Protein AF-A0A0D5XUJ9-F1 (afdb_monomer)

Mean predicted aligned error: 5.27 Å

Foldseek 3Di:
DPPPVPQDLVNLVVLLVVLQVQLVVLCVDPDDPVRSVVSSVVSNVSSVVSVCVSVVNPD

Solvent-accessible surface area (backbone atoms only — not comparable to full-atom values): 3333 Å² total; per-residue (Å²): 132,83,68,74,92,73,62,48,76,66,56,40,50,52,50,27,52,50,25,48,54,51,17,57,52,33,66,72,50,98,64,56,71,69,60,23,51,53,5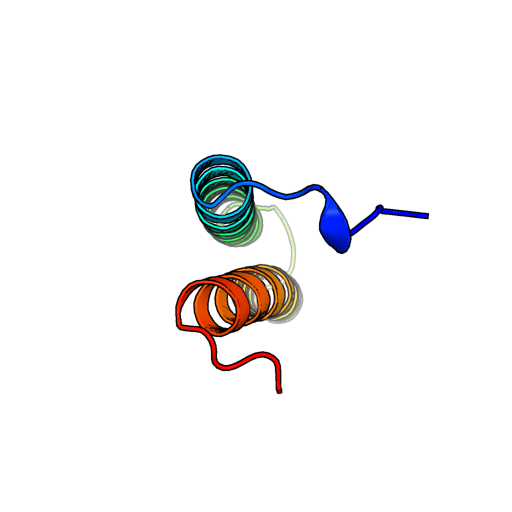1,20,50,55,25,45,52,53,20,50,52,38,50,38,48,71,72,66,62,74,119

Radius of gyration: 13.08 Å; Cα contacts (8 Å, |Δi|>4): 46; chains: 1; bounding box: 24×19×38 Å

pLDDT: mean 89.1, std 15.96, range [36.62, 98.62]

Nearest PDB structures (foldseek):
  4jlr-assembly2_C  TM=7.616E-01  e=9.686E+00  unclassified
  3lg7-assembly1_B  TM=5.385E-01  e=8.620E+00  synthetic construct

Organism: NCBI:txid587753

Sequence (59 aa):
MLNIFALSPSDIQHKIARHRAMAIAQLRSKSSLKVRTERYNAQMAKARFFEAMLAGGAK

Structure (mmCIF, N/CA/C/O backbone):
data_AF-A0A0D5XUJ9-F1
#
_entry.id   AF-A0A0D5XUJ9-F1
#
loop_
_atom_site.group_PDB
_atom_site.id
_atom_site.type_symbol
_atom_site.label_atom_id
_atom_site.label_alt_id
_atom_site.label_comp_id
_atom_site.label_asym_id
_atom_site.label_entity_id
_atom_site.label_seq_id
_atom_site.pdbx_PDB_ins_code
_atom_site.Cartn_x
_atom_site.Cartn_y
_atom_site.Cartn_z
_atom_site.occupancy
_atom_site.B_iso_or_equiv
_atom_site.auth_seq_id
_atom_site.auth_comp_id
_atom_site.auth_asym_id
_atom_site.auth_atom_id
_atom_site.pdbx_PDB_model_num
ATOM 1 N N . MET A 1 1 ? -12.460 -8.286 -15.694 1.00 36.62 1 MET A N 1
ATOM 2 C CA . MET A 1 1 ? -11.078 -8.790 -15.838 1.00 36.62 1 MET A CA 1
ATOM 3 C C . MET A 1 1 ? -10.184 -7.576 -16.076 1.00 36.62 1 MET A C 1
ATOM 5 O O . MET A 1 1 ? -10.456 -6.845 -17.018 1.00 36.62 1 MET A O 1
ATOM 9 N N . LEU A 1 2 ? -9.243 -7.248 -15.182 1.00 52.62 2 LEU A N 1
ATOM 10 C CA . LEU A 1 2 ? -8.342 -6.104 -15.393 1.00 52.62 2 LEU A CA 1
ATOM 11 C C . LEU A 1 2 ? -7.329 -6.519 -16.470 1.00 52.62 2 LEU A C 1
ATOM 13 O O . LEU A 1 2 ? -6.590 -7.473 -16.242 1.00 52.62 2 LEU A O 1
ATOM 17 N N . ASN A 1 3 ? -7.320 -5.866 -17.633 1.00 56.53 3 ASN A N 1
ATOM 18 C CA . ASN A 1 3 ? -6.350 -6.173 -18.682 1.00 56.53 3 ASN A CA 1
ATOM 19 C C . ASN A 1 3 ? -4.975 -5.633 -18.263 1.00 56.53 3 ASN A C 1
ATOM 21 O O . ASN A 1 3 ? -4.669 -4.456 -18.440 1.00 56.53 3 ASN A O 1
ATOM 25 N N . ILE A 1 4 ? -4.179 -6.491 -17.630 1.00 58.25 4 ILE A N 1
ATOM 26 C CA . ILE A 1 4 ? -2.873 -6.148 -17.047 1.00 58.25 4 ILE A CA 1
ATOM 27 C C . ILE A 1 4 ? -1.868 -5.747 -18.147 1.00 58.25 4 ILE A C 1
ATOM 29 O O . ILE A 1 4 ? -0.951 -4.976 -17.890 1.00 58.25 4 ILE A O 1
ATOM 33 N N . PHE A 1 5 ? -2.106 -6.189 -19.388 1.00 59.53 5 PHE A N 1
ATOM 34 C CA . PHE A 1 5 ? -1.291 -5.893 -20.571 1.00 59.53 5 PHE A CA 1
ATOM 35 C C . PHE A 1 5 ? -1.443 -4.463 -21.118 1.00 59.53 5 PHE A C 1
ATOM 37 O O . PHE A 1 5 ? -0.689 -4.077 -22.003 1.00 59.53 5 PHE A O 1
ATOM 44 N N . ALA A 1 6 ? -2.393 -3.672 -20.607 1.00 68.62 6 ALA A N 1
ATOM 45 C CA . ALA A 1 6 ? -2.656 -2.305 -21.074 1.00 68.62 6 ALA A CA 1
ATOM 46 C C . ALA A 1 6 ? -2.238 -1.212 -20.073 1.00 68.62 6 ALA A C 1
ATOM 48 O O . ALA A 1 6 ? -2.534 -0.041 -20.286 1.00 68.62 6 ALA A O 1
ATOM 49 N N . LEU A 1 7 ? -1.602 -1.578 -18.956 1.00 82.12 7 LEU 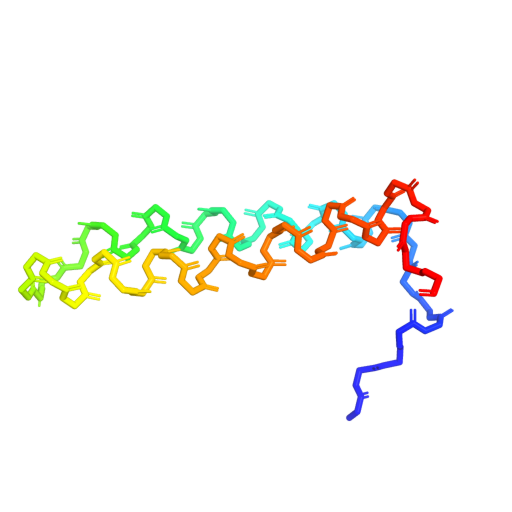A N 1
ATOM 50 C CA . LEU A 1 7 ? -1.198 -0.616 -17.934 1.00 82.12 7 LEU A CA 1
ATOM 51 C C . LEU A 1 7 ? 0.101 0.088 -18.317 1.00 82.12 7 LEU A C 1
ATOM 53 O O . LEU A 1 7 ? 1.164 -0.529 -18.346 1.00 82.12 7 LEU A O 1
ATOM 57 N N . SER A 1 8 ? 0.017 1.396 -18.551 1.00 89.75 8 SER A N 1
ATOM 58 C CA . SER A 1 8 ? 1.20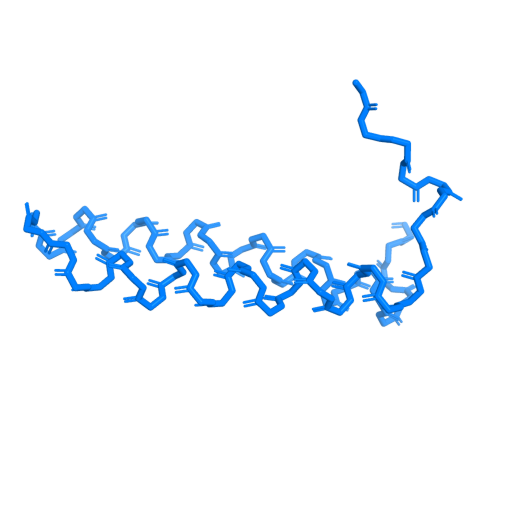6 2.228 -18.704 1.00 89.75 8 SER A CA 1
ATOM 59 C C . SER A 1 8 ? 1.940 2.387 -17.358 1.00 89.75 8 SER A C 1
ATOM 61 O O . SER A 1 8 ? 1.332 2.229 -16.291 1.00 89.75 8 SER A O 1
ATOM 63 N N . PRO A 1 9 ? 3.239 2.741 -17.349 1.00 90.44 9 PRO A N 1
ATOM 64 C CA . PRO A 1 9 ? 3.970 3.003 -16.108 1.00 90.44 9 PRO A CA 1
ATOM 65 C C . PRO A 1 9 ? 3.290 4.036 -15.196 1.00 90.44 9 PRO A C 1
ATOM 67 O O . PRO A 1 9 ? 3.285 3.868 -13.975 1.00 90.44 9 PRO A O 1
ATOM 70 N N . SER A 1 10 ? 2.660 5.069 -15.763 1.00 92.69 10 SER A N 1
ATOM 71 C CA . SER A 1 10 ? 1.907 6.072 -14.999 1.00 92.69 10 SER A CA 1
ATOM 72 C C . SER A 1 10 ? 0.634 5.493 -14.371 1.00 92.69 10 SER A C 1
ATOM 74 O O . SER A 1 10 ? 0.327 5.810 -13.221 1.00 92.69 10 SER A O 1
ATOM 76 N N . ASP A 1 11 ? -0.069 4.578 -15.046 1.00 92.88 11 ASP A N 1
ATOM 77 C CA . ASP A 1 11 ? -1.211 3.864 -14.457 1.00 92.88 11 ASP A CA 1
ATOM 78 C C . ASP A 1 11 ? -0.789 3.012 -13.255 1.00 92.88 11 ASP A C 1
ATOM 80 O O . ASP A 1 11 ? -1.493 2.955 -12.240 1.00 92.88 11 ASP A O 1
ATOM 84 N N . ILE A 1 12 ? 0.374 2.360 -13.346 1.00 93.12 12 ILE A N 1
ATOM 85 C CA . ILE A 1 12 ? 0.939 1.573 -12.246 1.00 93.12 12 ILE A CA 1
ATOM 86 C C . ILE A 1 12 ? 1.291 2.499 -11.073 1.00 93.12 12 ILE A C 1
ATOM 88 O O . ILE A 1 12 ? 0.888 2.226 -9.940 1.00 93.12 12 ILE A O 1
ATOM 92 N N . GLN A 1 13 ? 1.946 3.636 -11.331 1.00 95.06 13 GLN A N 1
ATOM 93 C CA . GLN A 1 13 ? 2.245 4.644 -10.306 1.00 95.06 13 GLN A CA 1
ATOM 94 C C . GLN A 1 13 ? 0.976 5.176 -9.621 1.00 95.06 13 GLN A C 1
ATOM 96 O O . GLN A 1 13 ? 0.925 5.247 -8.389 1.00 95.06 13 GLN A O 1
ATOM 101 N N . HIS A 1 14 ? -0.086 5.464 -10.379 1.00 96.44 14 HIS A N 1
ATOM 102 C CA . HIS A 1 14 ? -1.376 5.866 -9.814 1.00 96.44 14 HIS A CA 1
ATOM 103 C C . HIS A 1 14 ? -1.982 4.785 -8.914 1.00 96.44 14 HIS A C 1
ATOM 105 O O . HIS A 1 14 ? -2.524 5.096 -7.849 1.00 96.44 14 HIS A O 1
ATOM 111 N N . LYS A 1 15 ? -1.875 3.504 -9.289 1.00 96.12 15 LYS A N 1
ATOM 112 C CA . LYS A 1 15 ? -2.339 2.395 -8.441 1.00 96.12 15 LYS A CA 1
ATOM 113 C C . LYS A 1 15 ? -1.527 2.278 -7.154 1.00 96.12 15 LYS A C 1
ATOM 115 O O . LYS A 1 15 ? -2.133 2.115 -6.093 1.00 96.12 15 LYS A O 1
ATOM 120 N N . ILE A 1 16 ? -0.200 2.416 -7.218 1.00 97.38 16 ILE A N 1
ATOM 121 C CA . ILE A 1 16 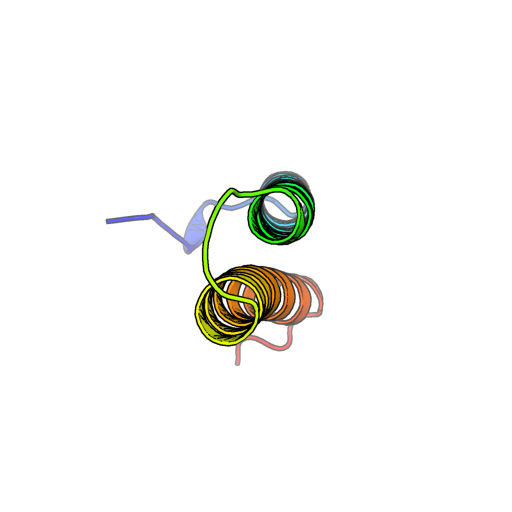? 0.675 2.437 -6.033 1.00 97.38 16 ILE A CA 1
ATOM 122 C C . ILE A 1 16 ? 0.232 3.557 -5.084 1.00 97.38 16 ILE A C 1
ATOM 124 O O . ILE A 1 16 ? -0.067 3.298 -3.914 1.00 97.38 16 ILE A O 1
ATOM 128 N N . ALA A 1 17 ? 0.122 4.789 -5.592 1.00 98.06 17 ALA A N 1
ATOM 129 C CA . ALA A 1 17 ? -0.279 5.953 -4.806 1.00 98.06 17 ALA A CA 1
ATOM 130 C C . ALA A 1 17 ? -1.669 5.770 -4.175 1.00 98.06 17 ALA A C 1
ATOM 132 O O . ALA A 1 17 ? -1.844 5.995 -2.974 1.00 98.06 17 ALA A O 1
ATOM 133 N N . ARG A 1 18 ? -2.641 5.272 -4.951 1.00 98.31 18 ARG A N 1
ATOM 134 C CA . ARG A 1 18 ? -3.994 4.968 -4.467 1.00 98.31 18 ARG A CA 1
ATOM 135 C C . ARG A 1 18 ? -3.974 3.973 -3.309 1.00 98.31 18 ARG A C 1
ATOM 137 O O . ARG A 1 18 ? -4.622 4.217 -2.294 1.00 98.31 18 ARG A O 1
ATOM 144 N N . HIS A 1 19 ? -3.254 2.860 -3.436 1.00 98.44 19 HIS A N 1
ATOM 145 C CA . HIS A 1 19 ? -3.202 1.849 -2.378 1.00 98.44 19 HIS A CA 1
ATOM 146 C C . HIS A 1 19 ? -2.503 2.362 -1.116 1.00 98.44 19 HIS A C 1
ATOM 148 O O . HIS A 1 19 ? -2.994 2.107 -0.016 1.00 98.44 19 HIS A O 1
ATOM 154 N N . ARG A 1 20 ? -1.434 3.156 -1.250 1.00 98.38 20 ARG A N 1
ATOM 155 C CA . ARG A 1 20 ? -0.783 3.822 -0.108 1.00 98.38 20 ARG A CA 1
ATOM 156 C C . ARG A 1 20 ? -1.736 4.788 0.608 1.00 98.38 20 ARG A C 1
ATOM 158 O O . ARG A 1 20 ? -1.861 4.728 1.829 1.00 98.38 20 ARG A O 1
ATOM 165 N N . ALA A 1 21 ? -2.474 5.614 -0.136 1.00 98.50 21 ALA A N 1
ATOM 166 C CA . ALA A 1 21 ? -3.478 6.514 0.436 1.00 98.50 21 ALA A CA 1
ATOM 167 C C . ALA A 1 21 ? -4.594 5.742 1.164 1.00 98.50 21 ALA A C 1
ATOM 169 O O . ALA A 1 21 ? -4.960 6.075 2.294 1.00 98.50 21 ALA A O 1
ATOM 170 N N . MET A 1 22 ? -5.091 4.658 0.558 1.00 98.19 22 MET A N 1
ATOM 171 C CA . MET A 1 22 ? -6.071 3.774 1.193 1.00 98.19 22 MET A CA 1
ATOM 172 C C . MET A 1 22 ? -5.517 3.134 2.468 1.00 98.19 22 MET A C 1
ATOM 174 O O . MET A 1 22 ? -6.247 3.055 3.451 1.00 98.19 22 MET A O 1
ATOM 178 N N . ALA A 1 23 ? -4.251 2.704 2.485 1.00 98.38 23 ALA A N 1
ATOM 179 C CA . ALA A 1 23 ? -3.609 2.134 3.668 1.00 98.38 23 ALA A CA 1
ATOM 180 C C . ALA A 1 23 ? -3.621 3.130 4.840 1.00 98.38 23 ALA A C 1
ATOM 182 O O . ALA A 1 23 ? -4.071 2.791 5.934 1.00 98.38 23 ALA A O 1
ATOM 183 N N . ILE A 1 24 ? -3.223 4.383 4.596 1.00 98.00 24 ILE A N 1
ATOM 184 C CA . ILE A 1 24 ? -3.247 5.454 5.606 1.00 98.00 24 ILE A CA 1
ATOM 185 C C . ILE A 1 24 ? -4.676 5.700 6.111 1.00 98.00 24 ILE A C 1
ATOM 187 O O . ILE A 1 24 ? -4.896 5.847 7.314 1.00 98.00 24 ILE A O 1
ATOM 191 N N . ALA A 1 25 ? -5.673 5.679 5.222 1.00 97.81 25 ALA A N 1
ATOM 192 C CA . ALA A 1 25 ? -7.073 5.813 5.622 1.00 97.81 25 ALA A CA 1
ATOM 193 C C . ALA A 1 25 ? -7.538 4.672 6.551 1.00 97.81 25 ALA A C 1
ATOM 195 O O . ALA A 1 25 ? -8.309 4.922 7.479 1.00 97.81 25 ALA A O 1
ATOM 196 N N . GLN A 1 26 ? -7.039 3.438 6.374 1.00 97.56 26 GLN A N 1
ATOM 197 C CA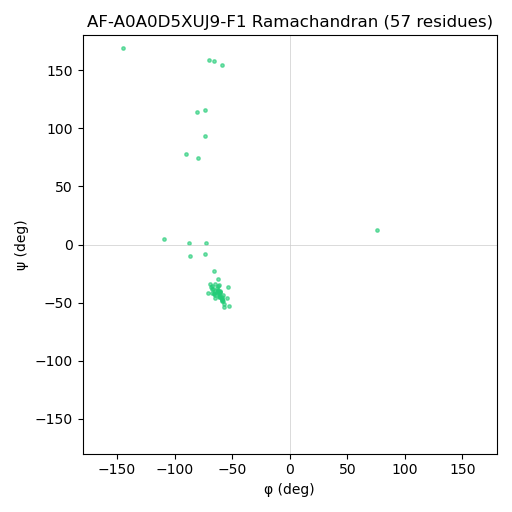 . GLN A 1 26 ? -7.374 2.317 7.266 1.00 97.56 26 GLN A CA 1
ATOM 198 C C . GLN A 1 26 ? -6.894 2.546 8.699 1.00 97.56 26 GLN A C 1
ATOM 200 O O . GLN A 1 26 ? -7.633 2.236 9.638 1.00 97.56 26 GLN A O 1
ATOM 205 N N . LEU A 1 27 ? -5.721 3.160 8.879 1.00 95.06 27 LEU A N 1
ATOM 206 C CA . LEU A 1 27 ? -5.200 3.512 10.206 1.00 95.06 27 LEU A CA 1
ATOM 207 C C . LEU A 1 27 ? -6.109 4.509 10.940 1.00 95.06 27 LEU A C 1
ATOM 209 O O . LEU A 1 27 ? -6.216 4.467 12.164 1.00 95.06 27 LEU A O 1
ATOM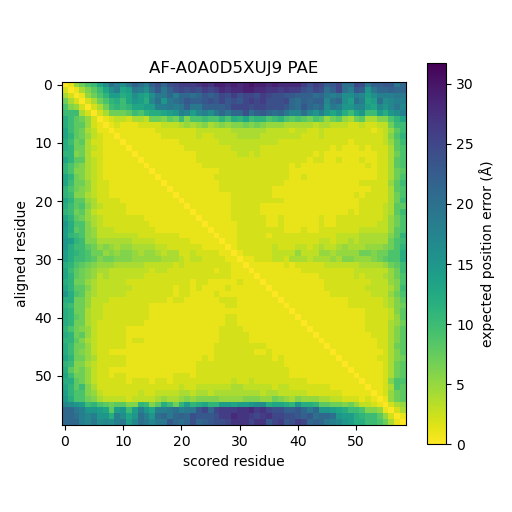 213 N N . ARG A 1 28 ? -6.823 5.364 10.198 1.00 95.62 28 ARG A N 1
ATOM 214 C CA . ARG A 1 28 ? -7.740 6.379 10.744 1.00 95.62 28 ARG A CA 1
ATOM 215 C C . ARG A 1 28 ? -9.159 5.865 10.998 1.00 95.62 28 ARG A C 1
ATOM 217 O O . ARG A 1 28 ? -9.959 6.579 11.595 1.00 95.62 28 ARG A O 1
ATOM 224 N N . SER A 1 29 ? -9.492 4.658 10.543 1.00 95.81 29 SER A N 1
ATOM 225 C CA . SER A 1 29 ? -10.839 4.102 10.707 1.00 95.81 29 SER A CA 1
ATOM 226 C C . SER A 1 29 ? -11.183 3.834 12.183 1.00 95.81 29 SER A C 1
ATOM 228 O O . SER A 1 29 ? -10.298 3.703 13.031 1.00 95.81 29 SER A O 1
ATOM 230 N N . LYS A 1 30 ? -12.480 3.760 12.509 1.00 96.00 30 LYS A N 1
ATOM 231 C CA . LYS A 1 30 ? -12.978 3.414 13.851 1.00 96.00 30 LYS A CA 1
ATOM 232 C C . LYS A 1 30 ? -13.161 1.896 13.951 1.00 96.00 30 LYS A C 1
ATOM 234 O O . LYS A 1 30 ? -14.253 1.367 13.783 1.00 96.00 30 LYS A O 1
ATOM 239 N N . SER A 1 31 ? -12.062 1.175 14.129 1.00 95.56 31 SER A N 1
ATOM 240 C CA . SER A 1 31 ? -12.035 -0.283 14.318 1.00 95.56 31 SER A CA 1
ATOM 241 C C . SER A 1 31 ? -10.917 -0.647 15.293 1.00 95.56 31 SER A C 1
ATOM 243 O O . SER A 1 3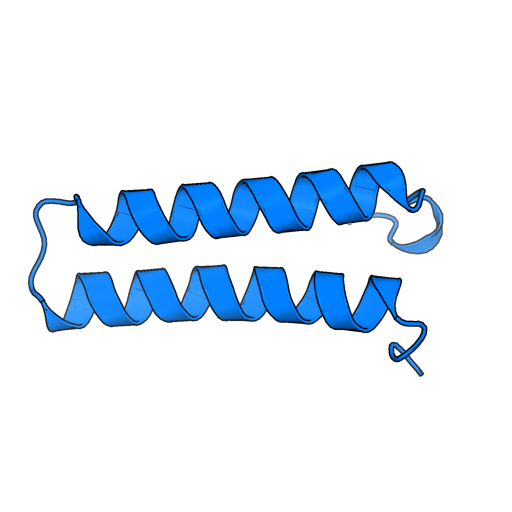1 ? -10.081 0.200 15.620 1.00 95.56 31 SER A O 1
ATOM 245 N N . SER A 1 32 ? -10.882 -1.896 15.766 1.00 97.94 32 SER A N 1
ATOM 246 C CA . SER A 1 32 ? -9.814 -2.344 16.667 1.00 97.94 32 SER A CA 1
ATOM 247 C C . SER A 1 32 ? -8.433 -2.185 16.021 1.00 97.94 32 SER A C 1
ATOM 249 O O . SER A 1 32 ? -8.295 -2.189 14.795 1.00 97.94 32 SER A O 1
ATOM 251 N N . LEU A 1 33 ? -7.391 -2.046 16.847 1.00 97.69 33 LEU A N 1
ATOM 252 C CA . LEU A 1 33 ? -6.018 -1.905 16.358 1.00 97.69 33 LEU A CA 1
ATOM 253 C C . LEU A 1 33 ? -5.633 -3.053 15.416 1.00 97.69 33 LEU A C 1
ATOM 255 O O . LEU A 1 33 ? -5.158 -2.794 14.314 1.00 97.69 33 LEU A O 1
ATOM 259 N N . LYS A 1 34 ? -5.944 -4.296 15.808 1.00 98.12 34 LYS A N 1
ATOM 260 C CA . LYS A 1 34 ? -5.727 -5.498 14.993 1.00 98.12 34 LYS A CA 1
ATOM 261 C C . LYS A 1 34 ? -6.340 -5.357 13.595 1.00 98.12 34 LYS A C 1
ATOM 263 O O . LYS A 1 34 ? -5.627 -5.473 12.603 1.00 98.12 34 LYS A O 1
ATOM 268 N N . VAL A 1 35 ? -7.627 -5.010 13.516 1.00 98.06 35 VAL A N 1
ATOM 269 C CA . VAL A 1 35 ? -8.351 -4.885 12.238 1.00 98.06 35 VAL A CA 1
ATOM 270 C C . VAL A 1 35 ? -7.760 -3.781 11.356 1.00 98.06 35 VAL A C 1
ATOM 272 O O . VAL A 1 35 ? -7.628 -3.954 10.145 1.00 98.06 35 VAL A O 1
ATOM 275 N N . ARG A 1 36 ? -7.378 -2.638 11.935 1.00 97.88 36 ARG A N 1
ATOM 276 C CA . ARG A 1 36 ? -6.789 -1.527 11.166 1.00 97.88 36 ARG A CA 1
ATOM 277 C C . ARG A 1 36 ? -5.422 -1.883 10.605 1.00 97.88 36 ARG A C 1
ATOM 279 O O . ARG A 1 36 ? -5.161 -1.590 9.440 1.00 97.88 36 ARG A O 1
ATOM 286 N N . THR A 1 37 ? -4.591 -2.554 11.396 1.00 98.06 37 THR A N 1
ATOM 287 C CA . THR A 1 37 ? -3.272 -3.030 10.968 1.00 9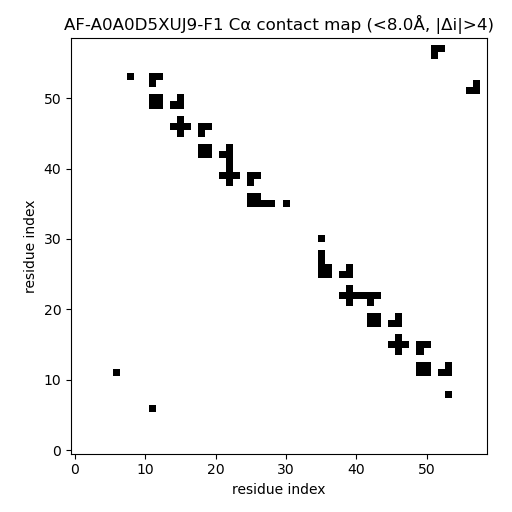8.06 37 THR A CA 1
ATOM 288 C C . THR A 1 37 ? -3.385 -4.094 9.877 1.00 98.06 37 THR A C 1
ATOM 290 O O . THR A 1 37 ? -2.689 -4.003 8.869 1.00 98.06 37 THR A O 1
ATOM 293 N N . GLU A 1 38 ? -4.301 -5.058 10.007 1.00 98.38 38 GLU A N 1
ATOM 294 C CA . GLU A 1 38 ? -4.558 -6.066 8.966 1.00 98.38 38 GLU A CA 1
ATOM 295 C C . GLU A 1 38 ? -4.971 -5.416 7.637 1.00 98.38 38 GLU A C 1
ATOM 297 O O . GLU A 1 38 ? -4.410 -5.720 6.583 1.00 98.38 38 GLU A O 1
ATOM 302 N N . ARG A 1 39 ? -5.902 -4.454 7.675 1.00 98.31 39 ARG A N 1
ATOM 303 C CA . ARG A 1 39 ? -6.351 -3.734 6.474 1.00 98.31 39 ARG A CA 1
ATOM 304 C C . ARG A 1 39 ? -5.264 -2.838 5.881 1.00 98.31 39 ARG A C 1
ATOM 306 O O . ARG A 1 39 ? -5.153 -2.764 4.658 1.00 98.31 39 ARG A O 1
ATOM 313 N N . TYR A 1 40 ? -4.466 -2.176 6.719 1.00 98.62 40 TYR A N 1
ATOM 314 C CA . TYR A 1 40 ? -3.286 -1.425 6.284 1.00 98.62 40 TYR A CA 1
ATOM 315 C C . TYR A 1 40 ? -2.318 -2.342 5.529 1.00 98.62 40 TYR A C 1
ATOM 317 O O . TYR A 1 40 ? -1.960 -2.055 4.386 1.00 98.62 40 TYR A O 1
ATOM 325 N N . ASN A 1 41 ? -1.968 -3.485 6.125 1.00 98.50 41 ASN A N 1
ATOM 326 C CA . ASN A 1 41 ? -1.053 -4.455 5.530 1.00 98.50 41 ASN A CA 1
ATOM 327 C C . ASN A 1 41 ? -1.589 -4.994 4.201 1.00 98.50 41 ASN A C 1
ATOM 329 O O . ASN A 1 41 ? -0.834 -5.081 3.235 1.00 98.50 41 ASN A O 1
ATOM 333 N N . ALA A 1 42 ? -2.891 -5.273 4.111 1.00 98.50 42 ALA A N 1
ATOM 334 C CA . ALA A 1 42 ? -3.521 -5.717 2.871 1.00 98.50 42 ALA A CA 1
ATOM 335 C C . ALA A 1 42 ? -3.424 -4.670 1.744 1.00 98.50 42 ALA A C 1
ATOM 337 O O . ALA A 1 42 ? -3.196 -5.024 0.587 1.00 98.50 42 ALA A O 1
ATOM 338 N N . GLN A 1 43 ? -3.572 -3.377 2.054 1.00 98.50 43 GLN A N 1
ATOM 339 C CA . GLN A 1 43 ? -3.395 -2.310 1.061 1.00 98.50 43 GLN A CA 1
ATOM 340 C C . GLN A 1 43 ? -1.924 -2.135 0.671 1.00 98.50 43 GLN A C 1
ATOM 342 O O . GLN A 1 43 ? -1.616 -2.017 -0.514 1.00 98.50 43 GLN A O 1
ATOM 347 N N . MET A 1 44 ? -1.006 -2.193 1.638 1.00 98.50 44 MET A N 1
ATOM 348 C CA . MET A 1 44 ? 0.431 -2.121 1.365 1.00 98.50 44 MET A CA 1
ATOM 349 C C . MET A 1 44 ? 0.939 -3.321 0.559 1.00 98.50 44 MET A C 1
ATOM 351 O O . MET A 1 44 ? 1.812 -3.150 -0.282 1.00 98.50 44 MET A O 1
ATOM 355 N N . ALA A 1 45 ? 0.381 -4.520 0.748 1.00 98.38 45 ALA A N 1
ATOM 356 C CA . ALA A 1 45 ? 0.699 -5.685 -0.079 1.00 98.38 45 ALA A CA 1
ATOM 357 C C . ALA A 1 45 ? 0.340 -5.447 -1.556 1.00 98.38 45 ALA A C 1
ATOM 359 O O . ALA A 1 45 ? 1.139 -5.743 -2.440 1.00 98.38 45 ALA A O 1
ATOM 360 N N . LYS A 1 46 ? -0.816 -4.825 -1.828 1.00 97.38 46 LYS A N 1
ATOM 361 C CA . LYS A 1 46 ? -1.202 -4.425 -3.192 1.00 97.38 46 LYS A CA 1
ATOM 362 C C . LYS A 1 46 ? -0.283 -3.343 -3.755 1.00 97.38 46 LYS A C 1
ATOM 364 O O . LYS A 1 46 ? 0.095 -3.429 -4.916 1.00 97.38 46 LYS A O 1
ATOM 369 N N . ALA A 1 47 ? 0.100 -2.350 -2.950 1.00 98.00 47 ALA A N 1
ATOM 370 C CA . ALA A 1 47 ? 1.061 -1.332 -3.377 1.00 98.00 47 ALA A CA 1
ATOM 371 C C . ALA A 1 47 ? 2.406 -1.965 -3.776 1.00 98.00 47 ALA A C 1
ATOM 373 O O . ALA A 1 47 ? 2.889 -1.706 -4.873 1.00 98.00 47 ALA A O 1
ATOM 374 N N . ARG A 1 48 ? 2.943 -2.869 -2.946 1.00 96.75 48 ARG A N 1
ATOM 375 C CA . ARG A 1 48 ? 4.190 -3.602 -3.222 1.00 96.75 48 ARG A CA 1
ATOM 376 C C . ARG A 1 48 ? 4.105 -4.485 -4.462 1.00 96.75 48 ARG A C 1
ATOM 378 O O . ARG A 1 48 ? 5.075 -4.580 -5.201 1.00 96.75 48 ARG A O 1
ATOM 385 N N . PHE A 1 49 ? 2.950 -5.097 -4.720 1.00 95.31 49 PHE A N 1
ATOM 386 C CA . PHE A 1 49 ? 2.727 -5.839 -5.960 1.00 95.31 49 PHE A CA 1
ATOM 387 C C . PHE A 1 49 ? 2.905 -4.940 -7.195 1.00 95.31 49 PHE A C 1
ATOM 389 O O . PHE A 1 49 ? 3.626 -5.299 -8.121 1.00 95.31 49 PHE A O 1
ATOM 396 N N . PHE A 1 50 ? 2.306 -3.744 -7.195 1.00 94.44 50 PHE A N 1
ATOM 397 C CA . PHE A 1 50 ? 2.476 -2.793 -8.297 1.00 94.44 50 PHE A CA 1
ATOM 398 C C . PHE A 1 50 ? 3.894 -2.206 -8.364 1.00 94.44 50 PHE A C 1
ATOM 400 O O . PHE A 1 50 ? 4.394 -1.978 -9.460 1.00 94.44 50 PHE A O 1
ATOM 407 N N . GLU A 1 51 ? 4.564 -2.005 -7.226 1.00 95.00 51 GLU A N 1
ATOM 408 C CA . GLU A 1 51 ? 5.983 -1.617 -7.186 1.00 95.00 51 GLU A CA 1
ATOM 409 C C . GLU A 1 51 ? 6.872 -2.681 -7.845 1.00 95.00 51 GLU A C 1
ATOM 411 O O . GLU A 1 51 ? 7.708 -2.345 -8.681 1.00 95.00 51 GLU A O 1
ATOM 416 N N . ALA A 1 52 ? 6.650 -3.963 -7.538 1.00 93.19 52 ALA A N 1
ATOM 417 C CA . ALA A 1 52 ? 7.373 -5.074 -8.155 1.00 93.19 52 ALA A CA 1
ATOM 418 C C . ALA A 1 52 ? 7.089 -5.185 -9.663 1.00 93.19 52 ALA A C 1
ATOM 420 O O . ALA A 1 52 ? 8.009 -5.408 -10.449 1.00 93.19 52 ALA A O 1
ATOM 421 N N . MET A 1 53 ? 5.834 -4.970 -10.075 1.00 89.94 53 MET A N 1
ATOM 422 C CA . MET A 1 53 ? 5.451 -4.919 -11.489 1.00 89.94 53 MET A CA 1
ATOM 423 C C . MET A 1 53 ? 6.168 -3.776 -12.227 1.00 89.94 53 MET A C 1
ATOM 425 O O . MET A 1 53 ? 6.672 -3.986 -13.327 1.00 89.94 53 MET A O 1
ATOM 429 N N . LEU A 1 54 ? 6.265 -2.589 -11.615 1.00 89.44 54 LEU A N 1
ATOM 430 C CA . LEU A 1 54 ? 6.952 -1.429 -12.194 1.00 89.44 54 LEU A CA 1
ATOM 431 C C . LEU A 1 54 ? 8.469 -1.636 -12.308 1.00 89.44 54 LEU A C 1
ATOM 433 O O . LEU A 1 54 ? 9.075 -1.185 -13.274 1.00 89.44 54 LEU A O 1
ATOM 437 N N . ALA A 1 55 ? 9.078 -2.330 -11.344 1.00 87.81 55 ALA A N 1
ATOM 438 C CA . ALA A 1 55 ? 10.508 -2.640 -11.341 1.00 87.81 55 ALA A CA 1
ATOM 439 C C . ALA A 1 55 ? 10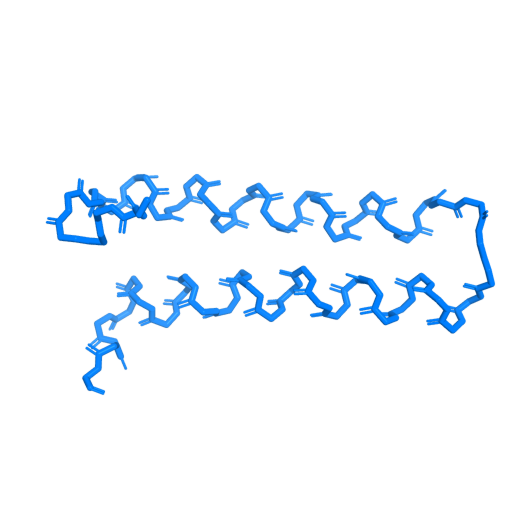.910 -3.723 -12.368 1.00 87.81 55 ALA A C 1
ATOM 441 O O . ALA A 1 55 ? 12.075 -4.110 -12.420 1.00 87.81 55 ALA A O 1
ATOM 442 N N . GLY A 1 56 ? 9.964 -4.243 -13.163 1.00 75.19 56 GLY A N 1
ATOM 443 C CA . GLY A 1 56 ? 10.210 -5.335 -14.112 1.00 75.19 56 GLY A CA 1
ATOM 444 C C . GLY A 1 56 ? 10.341 -6.713 -13.453 1.00 75.19 56 GLY A C 1
ATOM 445 O O . GLY A 1 56 ? 10.766 -7.663 -14.103 1.00 75.19 56 GLY A O 1
ATOM 446 N N . GLY A 1 57 ? 9.976 -6.834 -12.170 1.00 57.25 57 GLY A N 1
ATOM 447 C CA . GLY A 1 57 ? 10.081 -8.061 -11.374 1.00 57.25 57 GLY A CA 1
ATOM 448 C C . GLY A 1 57 ? 8.876 -9.000 -11.475 1.00 57.25 57 GLY A C 1
ATOM 449 O O . GLY A 1 57 ? 8.868 -10.040 -10.824 1.00 57.25 57 GLY A O 1
ATOM 450 N N . ALA A 1 58 ? 7.859 -8.659 -12.271 1.00 52.31 58 ALA A N 1
ATOM 451 C CA . ALA A 1 58 ? 6.790 -9.588 -12.629 1.00 52.31 58 ALA A CA 1
ATOM 452 C C . ALA A 1 58 ? 7.288 -10.522 -13.745 1.00 52.31 58 ALA A C 1
ATOM 454 O O . ALA A 1 58 ? 6.960 -10.329 -14.915 1.00 52.31 58 ALA A O 1
ATOM 455 N N . LYS A 1 59 ? 8.141 -11.478 -13.376 1.00 41.78 59 LYS A N 1
ATOM 456 C CA . LYS A 1 59 ? 8.531 -12.605 -14.224 1.00 41.78 59 LYS A CA 1
ATOM 457 C C . LYS A 1 59 ? 7.847 -13.872 -13.735 1.00 41.78 59 LYS A C 1
ATOM 459 O O . LYS A 1 59 ? 7.749 -14.025 -12.497 1.00 41.78 59 LYS A O 1
#

Secondary structure (DSSP, 8-state):
---GGG--HHHHHHHHHHHHHHHHHHHHSSS-HHHHHHHHHHHHHHHHHHHHHHTT---